Protein AF-A0A1H0R578-F1 (afdb_monomer_lite)

Secondary structure (DSSP, 8-state):
-PPP---THHHHHHHHHHHHHHHHHHHHHHHHHH-----SSHHHHHHHHHHHHHHHHHHHHHHHHHHHHHHHS--

Sequence (75 aa):
MPPARVDPARPLLLGADLEPLRECVRAAAEEVLAQFPTVGDRETQAVVDGWVDQLADLLREIDATATELALRVPS

Organism: NCBI:txid443156

Foldseek 3Di:
DPDDPDDLVVLVVLLVVLVVVLVVLVVVLVVLVVDQDDPPDPVVSVVSVVVSVVSSVVSVVSNVVSVVSSVVRDD

Structure (mmCIF, N/CA/C/O backbone):
data_AF-A0A1H0R578-F1
#
_entry.id   AF-A0A1H0R578-F1
#
loop_
_atom_site.group_PDB
_atom_site.id
_atom_site.type_symbol
_atom_site.label_atom_id
_atom_site.label_alt_id
_atom_site.label_comp_id
_atom_site.label_asym_id
_atom_site.label_entity_id
_atom_site.label_seq_id
_atom_site.pdbx_PDB_ins_code
_atom_site.Cartn_x
_atom_site.Cartn_y
_atom_site.Cartn_z
_atom_site.occupancy
_atom_site.B_iso_or_equiv
_atom_site.auth_seq_id
_atom_site.auth_comp_id
_atom_site.auth_asym_id
_atom_site.auth_atom_id
_atom_site.pdbx_PDB_model_num
ATOM 1 N N . MET A 1 1 ? -2.071 -1.629 -41.265 1.00 58.25 1 MET A N 1
ATOM 2 C CA . MET A 1 1 ? -1.419 -0.722 -40.296 1.00 58.25 1 MET A CA 1
ATOM 3 C C . MET A 1 1 ? 0.054 -1.077 -40.222 1.00 58.25 1 MET A C 1
ATOM 5 O O . MET A 1 1 ? 0.335 -2.269 -40.150 1.00 58.25 1 MET A O 1
ATOM 9 N N . PRO A 1 2 ? 0.983 -0.111 -40.269 1.00 53.41 2 PRO A N 1
ATOM 10 C CA . PRO A 1 2 ? 2.376 -0.404 -39.960 1.00 53.41 2 PRO A CA 1
ATOM 11 C C . PRO A 1 2 ? 2.511 -0.711 -38.455 1.00 53.41 2 PRO A C 1
ATOM 13 O O . PRO A 1 2 ? 1.723 -0.182 -37.664 1.00 53.41 2 PRO A O 1
ATOM 16 N N . PRO A 1 3 ? 3.466 -1.563 -38.042 1.00 62.06 3 PRO A N 1
ATOM 17 C CA . PRO A 1 3 ? 3.714 -1.814 -36.628 1.00 62.06 3 PRO A CA 1
ATOM 18 C C . PRO A 1 3 ? 4.168 -0.516 -35.954 1.00 62.06 3 PRO A C 1
ATOM 20 O O . PRO A 1 3 ? 5.038 0.191 -36.471 1.00 62.06 3 PRO A O 1
ATOM 23 N N . ALA A 1 4 ? 3.567 -0.193 -34.807 1.00 69.12 4 ALA A N 1
ATOM 24 C CA . ALA A 1 4 ? 4.037 0.904 -33.976 1.00 69.12 4 ALA A CA 1
ATOM 25 C C . ALA A 1 4 ? 5.490 0.612 -33.578 1.00 69.12 4 ALA A C 1
ATOM 27 O O . ALA A 1 4 ? 5.782 -0.442 -33.012 1.00 69.12 4 ALA A O 1
ATOM 28 N N . ARG A 1 5 ? 6.413 1.522 -33.908 1.00 63.41 5 ARG A N 1
ATOM 29 C CA . ARG A 1 5 ? 7.788 1.438 -33.413 1.00 63.41 5 ARG A CA 1
ATOM 30 C C . ARG A 1 5 ? 7.739 1.705 -31.914 1.00 63.41 5 ARG A C 1
ATOM 32 O O . ARG A 1 5 ? 7.520 2.840 -31.502 1.00 63.41 5 ARG A O 1
ATOM 39 N N . VAL A 1 6 ? 7.877 0.649 -31.121 1.00 67.50 6 VAL A N 1
ATOM 40 C CA . VAL A 1 6 ? 8.046 0.771 -29.676 1.00 67.50 6 VAL A CA 1
ATOM 41 C C . VAL A 1 6 ? 9.459 1.285 -29.449 1.00 67.50 6 VAL A C 1
ATOM 43 O O . VAL A 1 6 ? 10.425 0.656 -29.876 1.00 67.50 6 VAL A O 1
ATOM 46 N N . ASP A 1 7 ? 9.561 2.463 -28.847 1.00 74.56 7 ASP A N 1
ATOM 47 C CA . ASP A 1 7 ? 10.839 3.025 -28.434 1.00 74.56 7 ASP A CA 1
ATOM 48 C C . ASP A 1 7 ? 11.430 2.142 -27.317 1.00 74.56 7 ASP A C 1
ATOM 50 O O . ASP A 1 7 ? 10.801 2.025 -26.260 1.00 74.56 7 ASP A O 1
ATOM 54 N N . PRO A 1 8 ? 12.598 1.507 -27.525 1.00 67.88 8 PRO A N 1
ATOM 55 C CA . PRO A 1 8 ? 13.218 0.639 -26.528 1.00 67.88 8 PRO A CA 1
ATOM 56 C C . PRO A 1 8 ? 13.671 1.391 -25.268 1.00 67.88 8 PRO A C 1
ATOM 58 O O . PRO A 1 8 ? 13.891 0.753 -24.243 1.00 67.88 8 PRO A O 1
ATOM 61 N N . ALA A 1 9 ? 13.765 2.726 -25.300 1.00 74.38 9 ALA A N 1
ATOM 62 C CA . ALA A 1 9 ? 14.078 3.529 -24.119 1.00 74.38 9 ALA A CA 1
ATOM 63 C C . ALA A 1 9 ? 12.891 3.667 -23.149 1.00 74.38 9 ALA A C 1
ATOM 65 O O . ALA A 1 9 ? 13.091 3.869 -21.954 1.00 74.38 9 ALA A O 1
ATOM 66 N N . ARG A 1 10 ? 11.646 3.540 -23.630 1.00 72.81 10 ARG A N 1
ATOM 67 C CA . ARG A 1 10 ? 10.448 3.688 -22.783 1.00 72.81 10 ARG A CA 1
ATOM 68 C C . ARG A 1 10 ? 10.323 2.618 -21.691 1.00 72.81 10 ARG A C 1
ATOM 70 O O . ARG A 1 10 ? 10.026 3.000 -20.564 1.00 72.81 10 ARG A O 1
ATOM 77 N N . PRO A 1 11 ? 10.526 1.317 -21.980 1.00 69.88 11 PRO A N 1
ATOM 78 C CA . PRO A 1 11 ? 10.588 0.285 -20.951 1.00 69.88 11 PRO A CA 1
ATOM 79 C C . PRO A 1 11 ? 11.652 0.602 -19.889 1.00 69.88 11 PRO A C 1
ATOM 81 O O . PRO A 1 11 ? 11.339 0.619 -1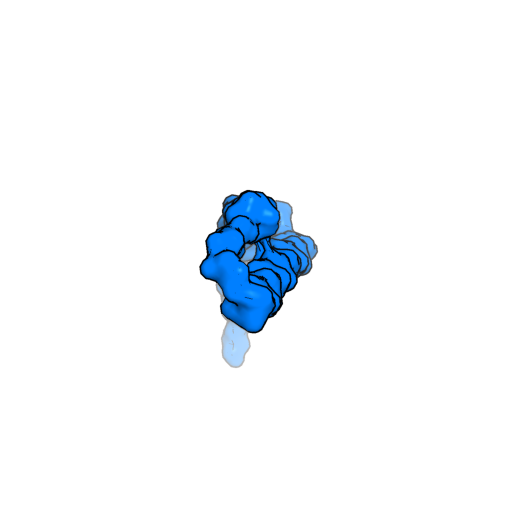8.709 1.00 69.88 11 PRO A O 1
ATOM 84 N N . LEU A 1 12 ? 12.869 0.966 -20.297 1.00 71.19 12 LEU A N 1
ATOM 85 C CA . LEU A 1 12 ? 13.971 1.264 -19.373 1.00 71.19 12 LEU A CA 1
ATOM 86 C C . LEU A 1 12 ? 13.648 2.409 -18.402 1.00 71.19 12 LEU A C 1
ATOM 88 O O . LEU A 1 12 ? 13.872 2.285 -17.201 1.00 71.19 12 LEU A O 1
ATOM 92 N N . LEU A 1 13 ? 13.074 3.503 -18.913 1.00 76.19 13 LEU A N 1
ATOM 93 C CA . LEU A 1 13 ? 12.635 4.635 -18.088 1.00 76.19 13 LEU A CA 1
ATOM 94 C C . LEU A 1 13 ? 11.527 4.227 -17.110 1.00 76.19 13 LEU A C 1
ATOM 96 O O . LEU A 1 13 ? 11.573 4.598 -15.944 1.00 76.19 13 LEU A O 1
ATOM 100 N N . LEU A 1 14 ? 10.577 3.401 -17.559 1.00 75.00 14 LEU A N 1
ATOM 101 C CA . LEU A 1 14 ? 9.519 2.877 -16.698 1.00 75.00 14 LEU A CA 1
ATOM 102 C C . LEU A 1 14 ? 10.092 2.009 -15.568 1.00 75.00 14 LEU A C 1
ATOM 104 O O . LEU A 1 14 ? 9.657 2.133 -14.431 1.00 75.00 14 LEU A O 1
ATOM 108 N N . GLY A 1 15 ? 11.074 1.152 -15.863 1.00 74.62 15 GLY A N 1
ATOM 109 C CA . GLY A 1 15 ? 11.769 0.357 -14.849 1.00 74.62 15 GLY A CA 1
ATOM 110 C C . GLY A 1 15 ? 12.459 1.231 -13.799 1.00 74.62 15 GLY A C 1
ATOM 111 O O . GLY A 1 15 ? 12.306 0.983 -12.605 1.00 74.62 15 GLY A O 1
ATOM 112 N N . ALA A 1 16 ? 13.149 2.287 -14.242 1.00 77.38 16 ALA A N 1
ATOM 113 C CA . ALA A 1 16 ? 13.826 3.238 -13.363 1.00 77.38 16 ALA A CA 1
ATOM 114 C C . ALA A 1 16 ? 12.853 4.047 -12.484 1.00 77.38 16 ALA A C 1
ATOM 116 O O . ALA A 1 16 ? 13.160 4.299 -11.324 1.00 77.38 16 ALA A O 1
ATOM 117 N N . ASP A 1 17 ? 11.674 4.412 -12.994 1.00 82.44 17 ASP A N 1
ATOM 118 C CA . ASP A 1 17 ? 10.660 5.155 -12.230 1.00 82.44 17 ASP A CA 1
ATOM 119 C C . ASP A 1 17 ? 9.915 4.272 -11.206 1.00 82.44 17 ASP A C 1
ATOM 121 O O . ASP A 1 17 ? 9.393 4.768 -10.203 1.00 82.44 17 ASP A O 1
ATOM 125 N N . LEU A 1 18 ? 9.867 2.953 -11.429 1.00 82.44 18 LEU A N 1
ATOM 126 C CA . LEU A 1 18 ? 9.202 2.008 -10.525 1.00 82.44 18 LEU A CA 1
ATOM 127 C C . LEU A 1 18 ? 9.990 1.755 -9.237 1.00 82.44 18 LEU A C 1
ATOM 129 O O . LEU A 1 18 ? 9.383 1.450 -8.214 1.00 82.44 18 LEU A O 1
ATOM 133 N N . GLU A 1 19 ? 11.317 1.868 -9.252 1.00 83.81 19 GLU A N 1
ATOM 134 C CA . GLU A 1 19 ? 12.140 1.632 -8.061 1.00 83.81 19 GLU A CA 1
ATOM 135 C C . GLU A 1 19 ? 11.899 2.685 -6.955 1.00 83.81 19 GLU A C 1
ATOM 137 O O . GLU A 1 19 ? 11.510 2.282 -5.854 1.00 83.81 19 GLU A O 1
ATOM 142 N N . PRO A 1 20 ? 11.951 4.006 -7.228 1.00 88.38 20 PRO A N 1
ATOM 143 C CA . PRO A 1 20 ? 11.581 5.036 -6.254 1.00 88.38 20 PRO A CA 1
ATOM 144 C C . PRO A 1 20 ? 10.139 4.913 -5.751 1.00 88.38 20 PRO A C 1
ATOM 146 O O . PRO A 1 20 ? 9.859 5.165 -4.578 1.00 88.38 20 PRO A O 1
ATOM 149 N N . LEU A 1 21 ? 9.206 4.509 -6.624 1.00 85.38 21 LEU A N 1
ATOM 150 C CA . LEU A 1 21 ? 7.815 4.275 -6.233 1.00 85.38 21 LEU A CA 1
ATOM 151 C C . LEU A 1 21 ? 7.717 3.151 -5.195 1.00 85.38 21 LEU A C 1
ATOM 153 O O . LEU A 1 21 ? 7.017 3.299 -4.196 1.00 85.38 21 LEU A O 1
ATOM 157 N N . ARG A 1 22 ? 8.430 2.043 -5.406 1.00 84.88 22 ARG A N 1
ATOM 158 C CA . ARG A 1 22 ? 8.434 0.898 -4.486 1.00 84.88 22 ARG A CA 1
ATOM 159 C C . ARG A 1 22 ? 9.056 1.243 -3.140 1.00 84.88 22 ARG A C 1
ATOM 161 O O . ARG A 1 22 ? 8.518 0.847 -2.108 1.00 84.88 22 ARG A O 1
ATOM 168 N N . GLU A 1 23 ? 10.147 2.006 -3.135 1.00 88.62 23 GLU A N 1
ATOM 169 C CA . GLU A 1 23 ? 10.748 2.510 -1.895 1.00 88.62 23 GLU A CA 1
ATOM 170 C C . GLU A 1 23 ? 9.770 3.398 -1.119 1.00 88.62 23 GLU A C 1
ATOM 172 O O . GLU A 1 23 ? 9.556 3.185 0.076 1.00 88.62 23 GLU A O 1
ATOM 177 N N . CYS A 1 24 ? 9.113 4.337 -1.808 1.00 88.75 24 CYS A N 1
ATOM 178 C CA . CYS A 1 24 ? 8.118 5.223 -1.209 1.00 88.75 24 CYS A CA 1
ATOM 179 C C . CYS A 1 24 ? 6.934 4.443 -0.617 1.00 88.75 24 CYS A C 1
ATOM 181 O O . CYS A 1 24 ? 6.533 4.690 0.519 1.00 88.75 24 CYS A O 1
ATOM 183 N N . VAL A 1 25 ? 6.405 3.466 -1.355 1.00 87.25 25 VAL A N 1
ATOM 184 C CA . VAL A 1 25 ? 5.273 2.634 -0.928 1.00 87.25 25 VAL A CA 1
ATOM 185 C C . VAL A 1 25 ? 5.632 1.767 0.280 1.00 87.25 25 VAL A C 1
ATOM 187 O O . VAL A 1 25 ? 4.835 1.657 1.211 1.00 87.25 25 VAL A O 1
ATOM 190 N N . ARG A 1 26 ? 6.840 1.191 0.309 1.00 84.50 26 ARG A N 1
ATOM 191 C CA . ARG A 1 26 ? 7.317 0.407 1.455 1.00 84.50 26 ARG A CA 1
ATOM 192 C C . ARG A 1 26 ? 7.453 1.269 2.707 1.00 84.50 26 ARG A C 1
ATOM 194 O O . ARG A 1 26 ? 6.957 0.877 3.759 1.00 84.50 26 ARG A O 1
ATOM 201 N N . ALA A 1 27 ? 8.066 2.445 2.580 1.00 87.62 27 ALA A N 1
ATOM 202 C CA . ALA A 1 27 ? 8.193 3.391 3.684 1.00 87.62 27 ALA A CA 1
ATOM 203 C C . ALA A 1 27 ? 6.816 3.842 4.202 1.00 87.62 27 ALA A C 1
ATOM 205 O O . ALA A 1 27 ? 6.571 3.823 5.405 1.00 87.62 27 ALA A O 1
ATOM 206 N N . ALA A 1 28 ? 5.883 4.156 3.298 1.00 82.69 28 ALA A N 1
ATOM 207 C CA . ALA A 1 28 ? 4.522 4.532 3.666 1.00 82.69 28 ALA A CA 1
ATOM 208 C C . ALA A 1 28 ? 3.790 3.411 4.424 1.00 82.69 28 ALA A C 1
ATOM 210 O O . ALA A 1 28 ? 3.083 3.687 5.390 1.00 82.69 28 ALA A O 1
ATOM 211 N N . ALA A 1 29 ? 3.972 2.147 4.030 1.00 81.75 29 ALA A N 1
ATOM 212 C CA . ALA A 1 29 ? 3.337 1.018 4.710 1.00 81.75 29 ALA A CA 1
ATOM 213 C C . ALA A 1 29 ? 3.860 0.848 6.144 1.00 81.75 29 ALA A C 1
ATOM 215 O O . ALA A 1 29 ? 3.084 0.573 7.059 1.00 81.75 29 ALA A O 1
ATOM 216 N N . GLU A 1 30 ? 5.165 1.041 6.351 1.00 84.62 30 GLU A N 1
ATOM 217 C CA . GLU A 1 30 ? 5.776 1.018 7.682 1.00 84.62 30 GLU A CA 1
ATOM 218 C C . GLU A 1 30 ? 5.297 2.188 8.552 1.00 84.62 30 GLU A C 1
ATOM 220 O O . GLU A 1 30 ? 4.951 1.981 9.714 1.00 84.62 30 GLU A O 1
ATOM 225 N N . GLU A 1 31 ? 5.208 3.401 7.999 1.00 84.88 31 GLU A N 1
ATOM 226 C CA . GLU A 1 31 ? 4.726 4.579 8.732 1.00 84.88 31 GLU A CA 1
ATOM 227 C C . GLU A 1 31 ? 3.259 4.457 9.152 1.00 84.88 31 GLU A C 1
ATOM 229 O O . GLU A 1 31 ? 2.913 4.789 10.287 1.00 84.88 31 GLU A O 1
ATOM 234 N N . VAL A 1 32 ? 2.405 3.944 8.264 1.00 81.44 32 VAL A N 1
ATOM 235 C CA . VAL A 1 32 ? 0.979 3.711 8.537 1.00 81.44 32 VAL A CA 1
ATOM 236 C C . VAL A 1 32 ? 0.795 2.738 9.702 1.00 81.44 32 VAL A C 1
ATOM 238 O O . VAL A 1 32 ? -0.023 2.985 10.583 1.00 81.44 32 VAL A O 1
ATOM 241 N N . LEU A 1 33 ? 1.600 1.675 9.762 1.00 77.44 33 LEU A N 1
ATOM 242 C CA . LEU A 1 33 ? 1.586 0.724 10.877 1.00 77.44 33 LEU A CA 1
ATOM 243 C C . LEU A 1 33 ? 2.283 1.263 12.138 1.00 77.44 33 LEU A C 1
ATOM 245 O O . LEU A 1 33 ? 2.042 0.771 13.236 1.00 77.44 33 LEU A O 1
ATOM 249 N N . ALA A 1 34 ? 3.168 2.251 12.022 1.00 82.94 34 ALA A N 1
ATOM 250 C CA . ALA A 1 34 ? 3.807 2.874 13.181 1.00 82.94 34 ALA A CA 1
ATOM 251 C C . ALA A 1 34 ? 2.897 3.915 13.853 1.00 82.94 34 ALA A C 1
ATOM 253 O O . ALA A 1 34 ? 2.966 4.116 15.068 1.00 82.94 34 ALA A O 1
ATOM 254 N N . GLN A 1 35 ? 2.039 4.576 13.076 1.00 74.69 35 GLN A N 1
ATOM 255 C CA . GLN A 1 35 ? 1.107 5.588 13.556 1.00 74.69 35 GLN A CA 1
ATOM 256 C C . GLN A 1 35 ? -0.287 4.982 13.737 1.00 74.69 35 GLN A C 1
ATOM 258 O O . GLN A 1 35 ? -1.178 5.224 12.934 1.00 74.69 35 GLN A O 1
ATOM 263 N N . PHE A 1 36 ? -0.499 4.221 14.816 1.00 73.44 36 PHE A N 1
ATOM 264 C CA . PHE A 1 36 ? -1.849 3.842 15.249 1.00 73.44 36 PHE A CA 1
ATOM 265 C C . PHE A 1 36 ? -2.428 4.940 16.153 1.00 73.44 36 PHE A C 1
ATOM 267 O O . PHE A 1 36 ? -2.075 5.007 17.338 1.00 73.44 36 PHE A O 1
ATOM 274 N N . PRO A 1 37 ? -3.301 5.834 15.647 1.00 72.12 37 PRO A N 1
ATOM 275 C CA . PRO A 1 37 ? -3.921 6.830 16.500 1.00 72.12 37 PRO A CA 1
ATOM 276 C C . PRO A 1 37 ? -4.866 6.136 17.487 1.00 72.12 37 PRO A C 1
ATOM 278 O O . PRO A 1 37 ? -5.712 5.328 17.110 1.00 72.12 37 PRO A O 1
ATOM 281 N N . THR A 1 38 ? -4.717 6.455 18.774 1.00 82.38 38 THR A N 1
ATOM 282 C CA . THR A 1 38 ? -5.642 6.002 19.819 1.00 82.38 38 THR A CA 1
ATOM 283 C C . THR A 1 38 ? -6.774 7.016 19.947 1.00 82.38 38 THR A C 1
ATOM 285 O O . THR A 1 38 ? -6.556 8.127 20.429 1.00 82.38 38 THR A O 1
ATOM 288 N N . VAL A 1 39 ? -7.979 6.648 19.512 1.00 83.81 39 VAL A N 1
ATOM 289 C CA . VAL A 1 39 ? -9.149 7.550 19.477 1.00 83.81 39 VAL A CA 1
ATOM 290 C C . VAL A 1 39 ? -9.972 7.490 20.772 1.00 83.81 39 VAL A C 1
ATOM 292 O O . VAL A 1 39 ? -10.738 8.399 21.081 1.00 83.81 39 VAL A O 1
ATOM 295 N N . GLY A 1 40 ? -9.743 6.467 21.599 1.00 80.50 40 GLY A N 1
ATOM 296 C CA . GLY A 1 40 ? -10.250 6.370 22.971 1.00 80.50 40 GLY A CA 1
ATOM 297 C C . GLY A 1 40 ? -11.557 5.591 23.117 1.00 80.50 40 GLY A C 1
ATOM 298 O O . GLY A 1 40 ? -11.706 4.871 24.105 1.00 80.50 40 GLY A O 1
ATOM 299 N N . ASP A 1 41 ? -12.473 5.658 22.148 1.00 93.38 41 ASP A N 1
ATOM 300 C CA . ASP A 1 41 ? -13.645 4.779 22.111 1.00 93.38 41 ASP A CA 1
ATOM 301 C C . ASP A 1 41 ? -13.406 3.545 21.225 1.00 93.38 41 ASP A C 1
ATOM 303 O O . ASP A 1 41 ? -12.712 3.598 20.210 1.00 93.38 41 ASP A O 1
ATOM 307 N N . ARG A 1 42 ? -13.961 2.400 21.640 1.00 90.12 42 ARG A N 1
ATOM 308 C CA . ARG A 1 42 ? -13.667 1.095 21.030 1.00 90.12 42 ARG A CA 1
ATOM 309 C C . ARG A 1 42 ? -14.206 0.963 19.606 1.00 90.12 42 ARG A C 1
ATOM 311 O O . ARG A 1 42 ? -13.592 0.267 18.803 1.00 90.12 42 ARG A O 1
ATOM 318 N N . GLU A 1 43 ? -15.358 1.557 19.315 1.00 92.94 43 GLU A N 1
ATOM 319 C CA . GLU A 1 43 ? -15.997 1.427 18.004 1.00 92.94 43 GLU A CA 1
ATOM 320 C C . GLU A 1 43 ? -15.229 2.240 16.963 1.00 92.94 43 GLU A C 1
ATOM 322 O O . GLU A 1 43 ? -14.832 1.697 15.933 1.00 92.94 43 GLU A O 1
ATOM 327 N N . THR A 1 44 ? -14.907 3.495 17.276 1.00 89.06 44 THR A N 1
ATOM 328 C CA . THR A 1 44 ? -14.069 4.333 16.419 1.00 89.06 44 THR A CA 1
ATOM 329 C C . THR A 1 44 ? -12.662 3.767 16.292 1.00 89.06 44 THR A C 1
ATOM 331 O O . THR A 1 44 ? -12.119 3.776 15.190 1.00 89.06 44 THR A O 1
ATOM 334 N N . GLN A 1 45 ? -12.085 3.215 17.369 1.00 91.00 45 GLN A N 1
ATOM 335 C CA . GLN A 1 45 ? -10.787 2.543 17.288 1.00 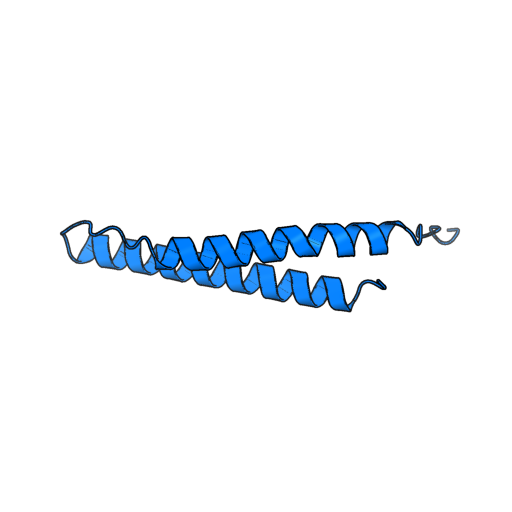91.00 45 GLN A CA 1
ATOM 336 C C . GLN A 1 45 ? -10.831 1.368 16.304 1.00 91.00 45 GLN A C 1
ATOM 338 O O . GLN A 1 45 ? -9.981 1.289 15.430 1.00 91.00 45 GLN A O 1
ATOM 343 N N . ALA A 1 46 ? -11.853 0.509 16.378 1.00 91.75 46 ALA A N 1
ATOM 344 C CA . ALA A 1 46 ? -11.990 -0.627 15.466 1.00 91.75 46 ALA A CA 1
ATOM 345 C C . ALA A 1 46 ? -12.168 -0.194 14.002 1.00 91.75 46 ALA A C 1
ATOM 347 O O . ALA A 1 46 ? -11.649 -0.845 13.096 1.00 91.75 46 ALA A O 1
ATOM 348 N N . VAL A 1 47 ? -12.886 0.909 13.762 1.00 92.19 47 VAL A N 1
ATOM 349 C CA . VAL A 1 47 ? -13.003 1.493 12.422 1.00 92.19 47 VAL A CA 1
ATOM 350 C C . VAL A 1 47 ? -11.635 1.964 11.937 1.00 92.19 47 VAL A C 1
ATOM 352 O O . VAL A 1 47 ? -11.219 1.566 10.854 1.00 92.19 47 VAL A O 1
ATOM 355 N N . VAL A 1 48 ? -10.927 2.772 12.730 1.00 89.31 48 VAL A N 1
ATOM 356 C CA . VAL A 1 48 ? -9.593 3.295 12.396 1.00 89.31 48 VAL A CA 1
ATOM 357 C C . VAL A 1 48 ? -8.591 2.177 12.136 1.00 89.31 48 VAL A C 1
ATOM 359 O O . VAL A 1 48 ? -7.927 2.214 11.105 1.00 89.31 48 VAL A O 1
ATOM 362 N N . ASP A 1 49 ? -8.524 1.174 13.010 1.00 88.62 49 ASP A N 1
ATOM 363 C CA . ASP A 1 49 ? -7.648 0.014 12.837 1.00 88.62 49 ASP A CA 1
ATOM 364 C C . ASP A 1 49 ? -7.954 -0.689 11.501 1.00 88.62 49 ASP A C 1
ATOM 366 O O . ASP A 1 49 ? -7.051 -0.962 10.714 1.00 88.62 49 ASP A O 1
ATOM 370 N N . GLY A 1 50 ? -9.239 -0.859 11.166 1.00 91.19 50 GLY A N 1
ATOM 371 C CA . GLY A 1 50 ? -9.654 -1.423 9.881 1.00 91.19 50 GLY A CA 1
ATOM 372 C C . GLY A 1 50 ? -9.280 -0.570 8.660 1.00 91.19 50 GLY A C 1
ATOM 373 O O . GLY A 1 50 ? -9.021 -1.124 7.591 1.00 91.19 50 GLY A O 1
ATOM 374 N N . TRP A 1 51 ? -9.247 0.762 8.774 1.00 90.06 51 TRP A N 1
ATOM 375 C CA . TRP A 1 51 ? -8.744 1.639 7.705 1.00 90.06 51 TRP A CA 1
ATOM 376 C C . TRP A 1 51 ? -7.224 1.532 7.549 1.00 90.06 51 TRP A C 1
ATOM 378 O O . TRP A 1 51 ? -6.734 1.517 6.419 1.00 90.06 51 TRP A O 1
ATOM 388 N N . VAL A 1 52 ? -6.489 1.445 8.662 1.00 88.38 52 VAL A N 1
ATOM 389 C CA . VAL A 1 52 ? -5.027 1.271 8.676 1.00 88.38 52 VAL A CA 1
ATOM 390 C C . VAL A 1 52 ? -4.637 -0.050 8.012 1.00 88.38 52 VAL A C 1
ATOM 392 O O . VAL A 1 52 ? -3.769 -0.055 7.138 1.00 88.38 52 VAL A O 1
ATOM 395 N N . ASP A 1 53 ? -5.331 -1.140 8.342 1.00 88.62 53 ASP A N 1
ATOM 396 C CA . ASP A 1 53 ? -5.107 -2.449 7.725 1.00 88.62 53 ASP A CA 1
ATOM 397 C C . ASP A 1 53 ? -5.361 -2.415 6.207 1.00 88.62 53 ASP A C 1
ATOM 399 O O . ASP A 1 53 ? -4.505 -2.827 5.424 1.00 88.62 53 ASP A O 1
ATOM 403 N N . GLN A 1 54 ? -6.490 -1.837 5.772 1.00 91.06 54 GLN A N 1
ATOM 404 C CA . GLN A 1 54 ? -6.817 -1.688 4.345 1.00 91.06 54 GLN A CA 1
ATOM 405 C C . GLN A 1 54 ? -5.770 -0.869 3.581 1.00 91.06 54 GLN A C 1
ATOM 407 O O . GLN A 1 54 ? -5.421 -1.205 2.448 1.00 91.06 54 GLN A O 1
ATOM 412 N N . LEU A 1 55 ? -5.261 0.208 4.184 1.00 89.50 55 LEU A N 1
ATOM 413 C CA . LEU A 1 55 ? -4.222 1.033 3.575 1.00 89.50 55 LEU A CA 1
ATOM 414 C C . LEU A 1 55 ? -2.900 0.264 3.449 1.00 89.50 55 LEU A C 1
ATOM 416 O O . LEU A 1 55 ? -2.259 0.322 2.399 1.00 89.50 55 LEU A O 1
ATOM 420 N N . ALA A 1 56 ? -2.509 -0.483 4.483 1.00 86.12 56 ALA A N 1
ATOM 421 C CA . ALA A 1 56 ? -1.313 -1.318 4.446 1.00 86.12 56 ALA A CA 1
ATOM 422 C C . ALA A 1 56 ? -1.411 -2.408 3.364 1.00 86.12 56 ALA A C 1
ATOM 424 O O . ALA A 1 56 ? -0.440 -2.650 2.644 1.00 86.12 56 ALA A O 1
ATOM 425 N N . ASP A 1 57 ? -2.579 -3.031 3.206 1.00 89.81 57 ASP A N 1
ATOM 426 C CA . ASP A 1 57 ? -2.814 -4.036 2.167 1.00 89.81 57 ASP A CA 1
ATOM 427 C C . ASP A 1 57 ? -2.770 -3.443 0.756 1.00 89.81 57 ASP A C 1
ATOM 429 O O . ASP A 1 57 ? -2.110 -4.006 -0.120 1.00 89.81 57 ASP A O 1
ATOM 433 N N . LEU A 1 58 ? -3.362 -2.264 0.547 1.00 91.44 58 LEU A N 1
ATOM 434 C CA . LEU A 1 58 ? -3.274 -1.553 -0.730 1.00 91.44 58 LEU A CA 1
ATOM 435 C C . LEU A 1 58 ? -1.821 -1.219 -1.096 1.00 91.44 58 LEU A C 1
ATOM 437 O O . LEU A 1 58 ? -1.404 -1.407 -2.238 1.00 91.44 58 LEU A O 1
ATOM 441 N N . LEU A 1 59 ? -1.026 -0.746 -0.134 1.00 88.31 59 LEU A N 1
ATOM 442 C CA . LEU A 1 59 ? 0.389 -0.443 -0.360 1.00 88.31 59 LEU A CA 1
ATOM 443 C C . LEU A 1 59 ? 1.183 -1.707 -0.732 1.00 88.31 59 LEU A C 1
ATOM 445 O O . LEU A 1 59 ? 1.990 -1.676 -1.661 1.00 88.31 59 LEU A O 1
ATOM 449 N N . ARG A 1 60 ? 0.911 -2.848 -0.086 1.00 87.81 60 ARG A N 1
ATOM 450 C CA . ARG A 1 60 ? 1.517 -4.138 -0.468 1.00 87.81 60 ARG A CA 1
ATOM 451 C C . ARG A 1 60 ? 1.138 -4.558 -1.886 1.00 87.81 60 ARG A C 1
ATOM 453 O O . ARG A 1 60 ? 1.997 -5.045 -2.620 1.00 87.81 60 ARG A O 1
ATOM 460 N N . GLU A 1 61 ? -0.117 -4.363 -2.285 1.00 92.94 61 GLU A N 1
ATOM 461 C CA . GLU A 1 61 ? -0.581 -4.674 -3.640 1.00 92.94 61 GLU A CA 1
ATOM 462 C C . GLU A 1 61 ? 0.101 -3.789 -4.696 1.00 92.94 61 GLU A C 1
ATOM 464 O O . GLU A 1 61 ? 0.498 -4.279 -5.758 1.00 92.94 61 GLU A O 1
ATOM 469 N N . ILE A 1 62 ? 0.314 -2.505 -4.388 1.00 87.00 62 ILE A N 1
ATOM 470 C CA . ILE A 1 62 ? 1.054 -1.583 -5.256 1.00 87.00 62 ILE A CA 1
ATOM 471 C C . ILE A 1 62 ? 2.514 -2.035 -5.417 1.00 87.00 62 ILE A C 1
ATOM 473 O O . ILE A 1 62 ? 2.987 -2.100 -6.553 1.00 87.00 62 ILE A O 1
ATOM 477 N N . ASP A 1 63 ? 3.225 -2.393 -4.338 1.00 85.50 63 ASP A N 1
ATOM 478 C CA . ASP A 1 63 ? 4.611 -2.896 -4.437 1.00 85.50 63 ASP A CA 1
ATOM 479 C C . ASP A 1 63 ? 4.683 -4.214 -5.224 1.00 85.50 63 ASP A C 1
ATOM 481 O O . ASP A 1 63 ? 5.549 -4.378 -6.089 1.00 85.50 63 ASP A O 1
ATOM 485 N N . ALA A 1 64 ? 3.746 -5.141 -4.994 1.00 87.31 64 ALA A N 1
ATOM 486 C CA . ALA A 1 64 ? 3.668 -6.393 -5.745 1.00 87.31 64 ALA A CA 1
ATOM 487 C C . ALA A 1 64 ? 3.456 -6.136 -7.246 1.00 87.31 64 ALA A C 1
ATOM 489 O O . ALA A 1 64 ? 4.199 -6.657 -8.079 1.00 87.31 64 ALA A O 1
ATOM 490 N N . THR A 1 65 ? 2.507 -5.263 -7.592 1.00 88.62 65 THR A N 1
ATOM 491 C CA . THR A 1 65 ? 2.208 -4.895 -8.983 1.00 88.62 65 THR A CA 1
ATOM 492 C C . THR A 1 65 ? 3.391 -4.189 -9.646 1.00 88.62 65 THR A C 1
ATOM 494 O O . THR A 1 65 ? 3.748 -4.503 -10.783 1.00 88.62 65 THR A O 1
ATOM 497 N N . ALA A 1 66 ? 4.038 -3.261 -8.938 1.00 83.88 66 ALA A N 1
ATOM 498 C CA . ALA A 1 66 ? 5.228 -2.569 -9.423 1.00 83.88 66 ALA A CA 1
ATOM 499 C C . ALA A 1 66 ? 6.406 -3.536 -9.624 1.00 83.88 66 ALA A C 1
ATOM 501 O O . ALA A 1 66 ? 7.119 -3.438 -10.621 1.00 83.88 66 ALA A O 1
ATOM 502 N N . THR A 1 67 ? 6.576 -4.510 -8.725 1.00 84.25 67 THR A N 1
ATOM 503 C CA . THR A 1 67 ? 7.586 -5.572 -8.843 1.00 84.25 67 THR A CA 1
ATOM 504 C C . THR A 1 67 ? 7.316 -6.458 -10.059 1.00 84.25 67 THR A C 1
ATOM 506 O O . THR A 1 67 ? 8.225 -6.710 -10.848 1.00 84.25 67 THR A O 1
ATOM 509 N N . GLU A 1 68 ? 6.072 -6.899 -10.261 1.00 87.31 68 GLU A N 1
ATOM 510 C CA . GLU A 1 68 ? 5.693 -7.667 -11.451 1.00 87.31 68 GLU A CA 1
ATOM 511 C C . GLU A 1 68 ? 5.944 -6.891 -12.744 1.00 87.31 68 GLU A C 1
ATOM 513 O O . GLU A 1 68 ? 6.420 -7.460 -13.729 1.00 87.31 68 GLU A O 1
ATOM 518 N N . LEU A 1 69 ? 5.626 -5.595 -12.755 1.00 83.69 69 LEU A N 1
ATOM 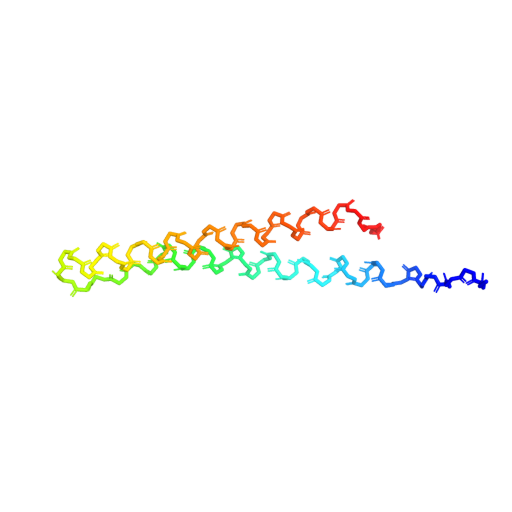519 C CA . LEU A 1 69 ? 5.838 -4.745 -13.918 1.00 83.69 69 LEU A CA 1
ATOM 520 C C . LEU A 1 69 ? 7.331 -4.567 -14.207 1.00 83.69 69 LEU A C 1
ATOM 522 O O . LEU A 1 69 ? 7.736 -4.727 -15.356 1.00 83.69 69 LEU A O 1
ATOM 526 N N . ALA A 1 70 ? 8.151 -4.336 -13.180 1.00 80.50 70 ALA A N 1
ATOM 527 C CA . ALA A 1 70 ? 9.602 -4.241 -13.315 1.00 80.50 70 ALA A CA 1
ATOM 528 C C . ALA A 1 70 ? 10.221 -5.538 -13.869 1.00 80.50 70 ALA A C 1
ATOM 530 O O . ALA A 1 70 ? 11.092 -5.478 -14.727 1.00 80.50 70 ALA A O 1
ATOM 531 N N . LEU A 1 71 ? 9.728 -6.715 -13.465 1.00 82.62 71 LEU A N 1
ATOM 532 C CA . LEU A 1 71 ? 10.197 -8.006 -13.995 1.00 82.62 71 LEU A CA 1
ATOM 533 C C . LEU A 1 71 ? 9.825 -8.239 -15.470 1.00 82.62 71 LEU A C 1
ATOM 535 O O . LEU A 1 71 ? 10.481 -9.021 -16.158 1.00 82.62 71 LEU A O 1
ATOM 539 N N . ARG A 1 72 ? 8.754 -7.604 -15.959 1.00 81.94 72 ARG A N 1
ATOM 540 C CA . ARG A 1 72 ? 8.283 -7.722 -17.354 1.00 81.94 72 ARG A CA 1
ATOM 541 C C . ARG A 1 72 ? 8.933 -6.704 -18.291 1.00 81.94 72 ARG A C 1
ATOM 543 O O . ARG A 1 72 ? 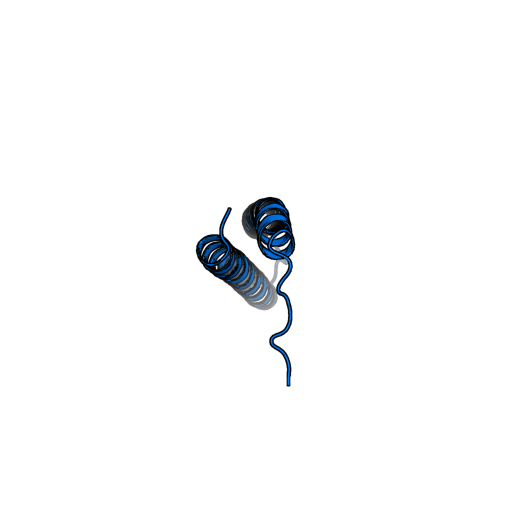8.775 -6.807 -19.508 1.00 81.94 72 ARG A O 1
ATOM 550 N N . VAL A 1 73 ? 9.629 -5.722 -17.735 1.00 75.06 73 VAL A N 1
ATOM 551 C CA . VAL A 1 73 ? 10.253 -4.615 -18.448 1.00 75.06 73 VAL A CA 1
ATOM 552 C C . VAL A 1 73 ? 11.759 -4.895 -18.527 1.00 75.06 73 VAL A C 1
ATOM 554 O O . VAL A 1 73 ? 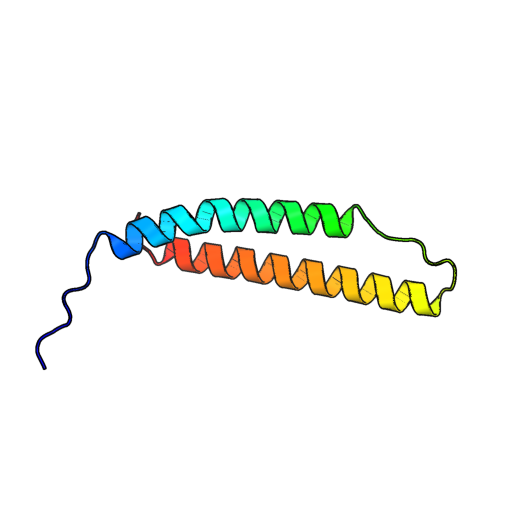12.392 -5.034 -17.486 1.00 75.06 73 VAL A O 1
ATOM 557 N N . PRO A 1 74 ? 12.356 -5.025 -19.727 1.00 59.22 74 PRO A N 1
ATOM 558 C CA . PRO A 1 74 ? 13.793 -5.250 -19.842 1.00 59.22 74 PRO A CA 1
ATOM 559 C C . PRO A 1 74 ? 14.549 -4.036 -19.288 1.00 59.22 74 PRO A C 1
ATOM 561 O O . PRO A 1 74 ? 14.333 -2.918 -19.757 1.00 59.22 74 PRO A O 1
ATOM 564 N N . SER A 1 75 ? 15.388 -4.293 -18.284 1.00 58.25 75 SER A N 1
ATOM 565 C CA . SER A 1 75 ? 16.368 -3.381 -17.677 1.00 58.25 75 SER A CA 1
ATOM 566 C C .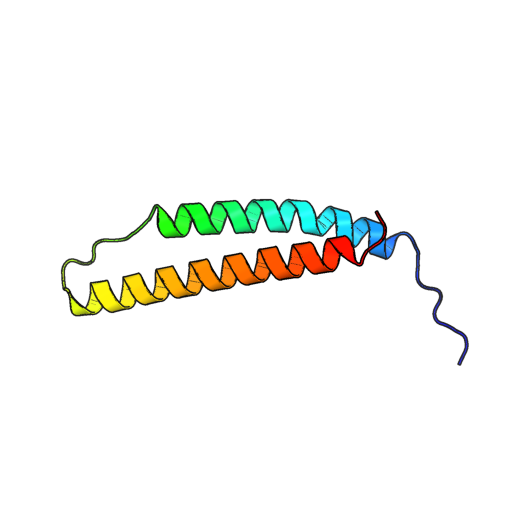 SER A 1 75 ? 17.647 -3.258 -18.496 1.00 58.25 75 SER A C 1
ATOM 568 O O . SER A 1 75 ? 18.029 -4.282 -19.111 1.00 58.25 75 SER A O 1
#

pLDDT: mean 81.51, std 9.34, range [53.41, 93.38]

Radius of gyration: 18.47 Å; chains: 1; bounding box: 32×16×63 Å